Protein AF-A0A699L1Y2-F1 (afdb_monomer_lite)

Radius of gyration: 24.54 Å; chains: 1; bounding box: 76×55×54 Å

Organism: Tanacetum cinerariifolium (NCBI:txid118510)

Structure (mmCIF, N/CA/C/O backbone):
data_AF-A0A699L1Y2-F1
#
_entry.id   AF-A0A699L1Y2-F1
#
loop_
_atom_site.group_PDB
_atom_site.id
_atom_site.type_symbol
_atom_site.label_atom_id
_atom_site.label_alt_id
_atom_site.label_comp_id
_atom_site.label_asym_id
_atom_site.label_entity_id
_atom_site.label_seq_id
_atom_site.pdbx_PDB_ins_code
_atom_site.Cartn_x
_atom_site.Cartn_y
_atom_site.Cartn_z
_atom_site.occupancy
_atom_site.B_iso_or_equiv
_atom_site.auth_seq_id
_atom_site.auth_comp_id
_atom_site.auth_asym_id
_atom_site.auth_atom_id
_atom_site.pdbx_PDB_model_num
ATOM 1 N N . MET A 1 1 ? 1.358 -34.171 4.354 1.00 44.47 1 MET A N 1
ATOM 2 C CA . MET A 1 1 ? 2.183 -32.979 4.634 1.00 44.47 1 MET A CA 1
ATOM 3 C C . MET A 1 1 ? 1.236 -31.901 5.123 1.00 44.47 1 MET A C 1
ATOM 5 O O . MET A 1 1 ? 0.274 -31.622 4.420 1.00 44.47 1 MET A O 1
ATOM 9 N N . ALA A 1 2 ? 1.409 -31.406 6.348 1.00 48.75 2 ALA A N 1
ATOM 10 C CA . ALA A 1 2 ? 0.613 -30.284 6.832 1.00 48.75 2 ALA A CA 1
ATOM 11 C C . ALA A 1 2 ? 1.121 -29.037 6.105 1.00 48.75 2 ALA A C 1
ATOM 13 O O . ALA A 1 2 ? 2.249 -28.616 6.335 1.00 48.75 2 ALA A O 1
ATOM 14 N N . ILE A 1 3 ? 0.340 -28.532 5.151 1.00 55.59 3 ILE A N 1
ATOM 15 C CA . ILE A 1 3 ? 0.651 -27.264 4.497 1.00 55.59 3 ILE A CA 1
ATOM 16 C C . ILE A 1 3 ? 0.339 -26.186 5.532 1.00 55.59 3 ILE A C 1
ATOM 18 O O . ILE A 1 3 ? -0.775 -26.148 6.064 1.00 55.59 3 ILE A O 1
ATOM 22 N N . ASP A 1 4 ? 1.348 -25.395 5.885 1.00 61.62 4 ASP A N 1
ATOM 23 C CA . ASP A 1 4 ? 1.225 -24.353 6.895 1.00 61.62 4 ASP A CA 1
ATOM 24 C C . ASP A 1 4 ? 0.208 -23.320 6.402 1.00 61.62 4 ASP A C 1
ATOM 26 O O . ASP A 1 4 ? 0.407 -22.665 5.377 1.00 61.62 4 ASP A O 1
ATOM 30 N N . ARG A 1 5 ? -0.940 -23.242 7.082 1.00 62.53 5 ARG A N 1
ATOM 31 C CA . ARG A 1 5 ? -2.071 -22.413 6.643 1.00 62.53 5 ARG A CA 1
ATOM 32 C C . ARG A 1 5 ? -1.694 -20.933 6.568 1.00 62.53 5 ARG A C 1
ATOM 34 O O . ARG A 1 5 ? -2.214 -20.247 5.699 1.00 62.53 5 ARG A O 1
ATOM 41 N N . ASN A 1 6 ? -0.746 -20.492 7.396 1.00 62.34 6 ASN A N 1
ATOM 42 C CA . ASN A 1 6 ? -0.230 -19.123 7.387 1.00 62.34 6 ASN A CA 1
ATOM 43 C C . ASN A 1 6 ? 0.578 -18.814 6.119 1.00 62.34 6 ASN A C 1
ATOM 45 O O . ASN A 1 6 ? 0.417 -17.747 5.541 1.00 62.34 6 ASN A O 1
ATOM 49 N N . LEU A 1 7 ? 1.385 -19.767 5.636 1.00 65.62 7 LEU A N 1
ATOM 50 C CA . LEU A 1 7 ? 2.205 -19.583 4.434 1.00 65.62 7 LEU A CA 1
ATOM 51 C C . LEU A 1 7 ? 1.329 -19.425 3.179 1.00 65.62 7 LEU A C 1
ATOM 53 O O . LEU A 1 7 ? 1.596 -18.582 2.329 1.00 65.62 7 LEU A O 1
ATOM 57 N N . ILE A 1 8 ? 0.240 -20.197 3.094 1.00 64.00 8 ILE A N 1
ATOM 58 C CA . ILE A 1 8 ? -0.741 -20.085 2.002 1.00 64.00 8 ILE A CA 1
ATOM 59 C C . ILE A 1 8 ? -1.442 -18.718 2.034 1.00 64.00 8 ILE A C 1
ATOM 61 O O . ILE A 1 8 ? -1.714 -18.124 0.988 1.00 64.00 8 ILE A O 1
ATOM 65 N N . GLU A 1 9 ? -1.756 -18.220 3.230 1.00 65.81 9 GLU A N 1
ATOM 66 C CA . GLU A 1 9 ? -2.423 -16.931 3.407 1.00 65.81 9 GLU A CA 1
ATOM 67 C C . GLU A 1 9 ? -1.488 -15.776 3.021 1.00 65.81 9 GLU A C 1
ATOM 69 O O . GLU A 1 9 ? -1.873 -14.919 2.224 1.00 65.81 9 GLU A O 1
ATOM 74 N N . GLU A 1 10 ? -0.230 -15.809 3.463 1.00 69.50 10 GLU A N 1
ATOM 75 C CA . GLU A 1 10 ? 0.814 -14.857 3.064 1.00 69.50 10 GLU A CA 1
ATOM 76 C C . GLU A 1 10 ? 1.042 -14.839 1.545 1.00 69.50 10 GLU A C 1
ATOM 78 O O . GLU A 1 10 ? 1.057 -13.767 0.930 1.00 69.50 10 GLU A O 1
ATOM 83 N N . GLU A 1 11 ? 1.129 -16.009 0.904 1.00 75.38 11 GLU A N 1
ATOM 84 C CA . GLU A 1 11 ? 1.239 -16.114 -0.556 1.00 75.38 11 GLU A CA 1
ATOM 85 C C . GLU A 1 11 ? 0.034 -15.492 -1.280 1.00 75.38 11 GLU A C 1
ATOM 87 O O . GLU A 1 11 ? 0.183 -14.914 -2.362 1.00 75.38 11 GLU A O 1
ATOM 92 N N . SER A 1 12 ? -1.161 -15.562 -0.686 1.00 76.88 12 SER A N 1
ATOM 93 C CA . SER A 1 12 ? -2.374 -14.980 -1.265 1.00 76.88 12 SER A CA 1
ATOM 94 C C . SER A 1 12 ? -2.366 -13.445 -1.227 1.00 76.88 12 SER A C 1
ATOM 96 O O . SER A 1 12 ? -2.693 -12.800 -2.232 1.00 76.88 12 SER A O 1
ATOM 98 N N . PHE A 1 13 ? -1.910 -12.848 -0.120 1.00 80.19 13 PHE A N 1
ATOM 99 C CA . PHE A 1 13 ? -1.769 -11.396 0.009 1.00 80.19 13 PHE A CA 1
ATOM 100 C C . PHE A 1 13 ? -0.674 -10.859 -0.911 1.00 80.19 13 PHE A C 1
ATOM 102 O O . PHE A 1 13 ? -0.891 -9.871 -1.616 1.00 80.19 13 PHE A O 1
ATOM 109 N N . LEU A 1 14 ? 0.470 -11.547 -0.977 1.00 84.88 14 LEU A N 1
ATOM 110 C CA . LEU A 1 14 ? 1.567 -11.186 -1.873 1.00 84.88 14 LEU A CA 1
ATOM 111 C C . LEU A 1 14 ? 1.158 -11.289 -3.339 1.00 84.88 14 LEU A C 1
ATOM 113 O O . LEU A 1 14 ? 1.442 -10.390 -4.127 1.00 84.88 14 LEU A O 1
ATOM 117 N N . ARG A 1 15 ? 0.424 -12.340 -3.718 1.00 88.25 15 ARG A N 1
ATOM 118 C CA . ARG A 1 15 ? -0.112 -12.474 -5.075 1.00 88.25 15 ARG A CA 1
ATOM 119 C C . ARG A 1 15 ? -1.010 -11.295 -5.442 1.00 88.25 15 ARG A C 1
ATOM 121 O O . ARG A 1 15 ? -0.846 -10.743 -6.530 1.00 88.25 15 ARG A O 1
ATOM 128 N N . ARG A 1 16 ? -1.931 -10.891 -4.556 1.00 87.94 16 ARG A N 1
ATOM 129 C CA . ARG A 1 16 ? -2.793 -9.716 -4.778 1.00 87.94 16 ARG A CA 1
ATOM 130 C C . ARG A 1 16 ? -1.960 -8.442 -4.904 1.00 87.94 16 ARG A C 1
ATOM 132 O O . ARG A 1 16 ? -2.190 -7.658 -5.821 1.00 87.94 16 ARG A O 1
ATOM 139 N N . PHE A 1 17 ? -0.983 -8.260 -4.021 1.00 87.44 17 PHE A N 1
ATOM 140 C CA . PHE A 1 17 ? -0.080 -7.116 -4.046 1.00 87.44 17 PHE A CA 1
ATOM 141 C C . PHE A 1 17 ? 0.684 -7.027 -5.375 1.00 87.44 17 PHE A C 1
ATOM 143 O O . PHE A 1 17 ? 0.608 -6.007 -6.059 1.00 87.44 17 PHE A O 1
ATOM 150 N N . TYR A 1 18 ? 1.341 -8.108 -5.801 1.00 87.25 18 TYR A N 1
ATOM 151 C CA . TYR A 1 18 ? 2.080 -8.136 -7.063 1.00 87.25 18 TYR A CA 1
ATOM 152 C C . TYR A 1 18 ? 1.179 -7.942 -8.273 1.00 87.25 18 TYR A C 1
ATOM 154 O O . TYR A 1 18 ? 1.553 -7.222 -9.192 1.00 87.25 18 TYR A O 1
ATOM 162 N N . GLN A 1 19 ? -0.015 -8.534 -8.277 1.00 89.94 19 GLN A N 1
ATOM 163 C CA . GLN A 1 19 ? -0.967 -8.345 -9.366 1.00 89.94 19 GLN A CA 1
ATOM 164 C C . GLN A 1 19 ? -1.355 -6.870 -9.541 1.00 89.94 19 GLN A C 1
ATOM 166 O O . GLN A 1 19 ? -1.509 -6.411 -10.671 1.00 89.94 19 GLN A O 1
ATOM 171 N N . ILE A 1 20 ? -1.486 -6.127 -8.440 1.00 88.94 20 ILE A N 1
ATOM 172 C CA . ILE A 1 20 ? -1.776 -4.691 -8.470 1.00 88.94 20 ILE A CA 1
ATOM 173 C C . ILE A 1 20 ? -0.549 -3.909 -8.953 1.00 88.94 20 ILE A C 1
ATOM 175 O O . ILE A 1 20 ? -0.661 -3.150 -9.911 1.00 88.94 20 ILE A O 1
ATOM 179 N N . VAL A 1 21 ? 0.616 -4.118 -8.330 1.00 88.81 21 VAL A N 1
ATOM 180 C CA . VAL A 1 21 ? 1.840 -3.348 -8.620 1.00 88.81 21 VAL A CA 1
ATOM 181 C C . VAL A 1 21 ? 2.334 -3.579 -10.049 1.00 88.81 21 VAL A C 1
ATOM 183 O O . VAL A 1 21 ? 2.674 -2.625 -10.743 1.00 88.81 21 VAL A O 1
ATOM 186 N N . LEU A 1 22 ? 2.336 -4.827 -10.525 1.00 87.81 22 LEU A N 1
ATOM 187 C CA . LEU A 1 22 ? 2.752 -5.163 -11.893 1.00 87.81 22 LEU A CA 1
ATOM 188 C C . LEU A 1 22 ? 1.755 -4.678 -12.955 1.00 87.81 22 LEU A C 1
ATOM 190 O O . LEU A 1 22 ? 2.113 -4.585 -14.125 1.00 87.81 22 LEU A O 1
ATOM 194 N N . GLY A 1 23 ? 0.515 -4.375 -12.564 1.00 88.00 23 GLY A N 1
ATOM 195 C CA . GLY A 1 23 ? -0.495 -3.794 -13.445 1.00 88.00 2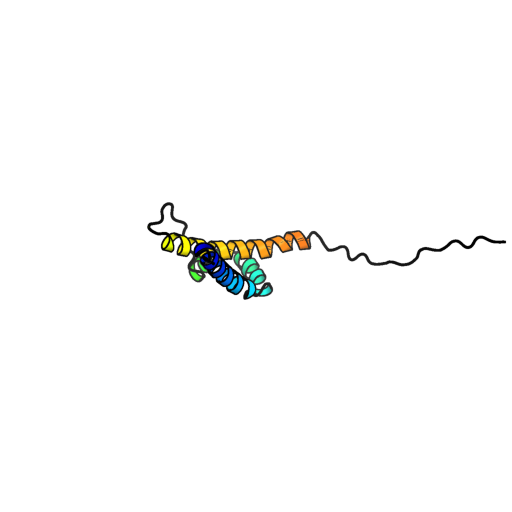3 GLY A CA 1
ATOM 196 C C . GLY A 1 23 ? -0.366 -2.280 -13.631 1.00 88.00 23 GLY A C 1
ATOM 197 O O . GLY A 1 23 ? -1.130 -1.702 -14.403 1.00 88.00 23 GLY A O 1
ATOM 198 N N . TRP A 1 24 ? 0.550 -1.615 -12.923 1.00 90.06 24 TRP A N 1
ATOM 199 C CA . TRP A 1 24 ? 0.712 -0.168 -13.018 1.00 90.06 24 TRP A CA 1
ATOM 200 C C . TRP A 1 24 ? 1.536 0.260 -14.234 1.00 90.06 24 TRP A C 1
ATOM 202 O O . TRP A 1 24 ? 2.563 -0.332 -14.560 1.00 90.06 24 TRP A O 1
ATOM 212 N N . ASP A 1 25 ? 1.120 1.362 -14.862 1.00 87.94 25 ASP A N 1
ATOM 213 C CA . ASP A 1 25 ? 1.914 2.044 -15.882 1.00 87.94 25 ASP A CA 1
ATOM 214 C C . ASP A 1 25 ? 2.815 3.104 -15.231 1.00 87.94 25 ASP A C 1
ATOM 216 O O . ASP A 1 25 ? 2.359 4.129 -14.716 1.00 87.94 25 ASP A O 1
ATOM 220 N N . TYR A 1 26 ? 4.121 2.858 -15.300 1.00 83.31 26 TYR A N 1
ATOM 221 C CA . TYR A 1 26 ? 5.164 3.741 -14.786 1.00 83.31 26 TYR A CA 1
ATOM 222 C C . TYR A 1 26 ? 5.107 5.171 -15.354 1.00 83.31 26 TYR A C 1
ATOM 224 O O . TYR A 1 26 ? 5.288 6.140 -14.612 1.00 83.31 26 TYR A O 1
ATOM 232 N N . TYR A 1 27 ? 4.855 5.341 -16.656 1.00 82.31 27 TYR A N 1
ATOM 233 C CA . TYR A 1 27 ? 4.835 6.674 -17.270 1.00 82.31 27 TYR A CA 1
ATOM 234 C C . TYR A 1 27 ? 3.643 7.495 -16.779 1.00 82.31 27 TYR A C 1
ATOM 236 O O . TYR A 1 27 ? 3.756 8.709 -16.583 1.00 82.31 27 TYR A O 1
ATOM 244 N N . HIS A 1 28 ? 2.514 6.824 -16.549 1.00 81.94 28 HIS A N 1
ATOM 245 C CA . HIS A 1 28 ? 1.335 7.445 -15.960 1.00 81.94 28 HIS A CA 1
ATOM 246 C C . HIS A 1 28 ? 1.581 7.836 -14.501 1.00 81.94 28 HIS A C 1
ATOM 248 O O . HIS A 1 28 ? 1.287 8.974 -14.142 1.00 81.94 28 HIS A O 1
ATOM 254 N N . LEU A 1 29 ? 2.202 6.960 -13.702 1.00 80.88 29 LEU A N 1
ATOM 255 C CA . LEU A 1 29 ? 2.568 7.245 -12.309 1.00 80.88 29 LEU A CA 1
ATOM 256 C C . LEU A 1 29 ? 3.442 8.498 -12.174 1.00 80.88 29 LEU A C 1
ATOM 258 O O . LEU A 1 29 ? 3.146 9.382 -11.372 1.00 80.88 29 LEU A O 1
ATOM 262 N N . ARG A 1 30 ? 4.484 8.617 -13.003 1.00 78.00 30 ARG A N 1
ATOM 263 C CA . ARG A 1 30 ? 5.380 9.783 -12.991 1.00 78.00 30 ARG A CA 1
ATOM 264 C C . ARG A 1 30 ? 4.639 11.079 -13.328 1.00 78.00 30 ARG A C 1
ATOM 266 O O . ARG A 1 30 ? 4.778 12.082 -12.637 1.00 78.00 30 ARG A O 1
ATOM 273 N N . LYS A 1 31 ? 3.791 11.035 -14.359 1.00 79.88 31 LYS A N 1
ATOM 274 C CA . LYS A 1 31 ? 2.984 12.182 -14.797 1.00 79.88 31 LYS A CA 1
ATOM 275 C C . LYS A 1 31 ? 1.950 12.610 -13.754 1.00 79.88 31 LYS A C 1
ATOM 277 O O . LYS A 1 31 ? 1.603 13.788 -13.701 1.00 79.88 31 LYS A O 1
ATOM 282 N N . GLU A 1 32 ? 1.396 11.671 -12.991 1.00 73.88 32 GLU A N 1
ATOM 283 C CA . GLU A 1 32 ? 0.483 11.986 -11.890 1.00 73.88 32 GLU A CA 1
ATOM 284 C C . GLU A 1 32 ? 1.214 12.674 -10.737 1.00 73.88 32 GLU A C 1
ATOM 286 O O . GLU A 1 32 ? 0.695 13.667 -10.232 1.00 73.88 32 GLU A O 1
ATOM 291 N N . LEU A 1 33 ? 2.426 12.231 -10.388 1.00 69.94 33 LEU A N 1
ATOM 292 C CA . LEU A 1 33 ? 3.226 12.847 -9.327 1.00 69.94 33 LEU A CA 1
ATOM 293 C C . LEU A 1 33 ? 3.646 14.284 -9.669 1.00 69.94 33 LEU A C 1
ATOM 295 O O . LEU A 1 33 ? 3.458 15.179 -8.846 1.00 69.94 33 LEU A O 1
ATOM 299 N N . ASP A 1 34 ? 4.121 14.525 -10.896 1.00 68.31 34 ASP A N 1
ATOM 300 C CA . ASP A 1 34 ? 4.523 15.865 -11.355 1.00 68.31 34 ASP A CA 1
ATOM 301 C C . ASP A 1 34 ? 3.381 16.883 -11.199 1.00 68.31 34 ASP A C 1
ATOM 303 O O . ASP A 1 34 ? 3.587 18.020 -10.770 1.00 68.31 34 ASP A O 1
ATOM 307 N N . LYS A 1 35 ? 2.148 16.453 -11.492 1.00 68.19 35 LYS A N 1
ATOM 308 C CA . LYS A 1 35 ? 0.933 17.273 -11.369 1.00 68.19 35 LYS A CA 1
ATOM 309 C C . LYS A 1 35 ? 0.459 17.460 -9.929 1.00 68.19 35 LYS A C 1
ATOM 311 O O . LYS A 1 35 ? -0.318 18.371 -9.674 1.00 68.19 35 LYS A O 1
ATOM 316 N N . ASN A 1 36 ? 0.861 16.588 -9.009 1.00 61.84 36 ASN A N 1
ATOM 317 C CA . ASN A 1 36 ? 0.388 16.593 -7.624 1.00 61.84 36 ASN A CA 1
ATOM 318 C C . ASN A 1 36 ? 1.251 17.466 -6.695 1.00 61.84 36 ASN A C 1
ATOM 320 O O . ASN A 1 36 ? 0.910 17.632 -5.528 1.00 61.84 36 ASN A O 1
ATOM 324 N N . SER A 1 37 ? 2.348 18.034 -7.211 1.00 59.84 37 SER A N 1
ATOM 325 C CA . SER A 1 37 ? 3.203 19.000 -6.503 1.00 59.84 37 SER A CA 1
ATOM 326 C C . SER A 1 37 ? 2.484 20.322 -6.180 1.00 59.84 37 SER A C 1
ATOM 328 O O . SER A 1 37 ? 2.865 21.032 -5.247 1.00 59.84 37 SER A O 1
ATOM 330 N N . ASP A 1 38 ? 1.394 20.624 -6.890 1.00 62.62 38 ASP A N 1
ATOM 331 C CA . ASP A 1 38 ? 0.505 21.735 -6.576 1.00 62.62 38 ASP A CA 1
ATOM 332 C C . ASP A 1 38 ? -0.430 21.366 -5.411 1.00 62.62 38 ASP A C 1
ATOM 334 O O . ASP A 1 38 ? -1.355 20.562 -5.542 1.00 62.62 38 ASP A O 1
ATOM 338 N N . SER A 1 39 ? -0.245 22.026 -4.265 1.00 58.19 39 SER A N 1
ATOM 339 C CA . SER A 1 39 ? -0.949 21.773 -2.991 1.00 58.19 39 SER A CA 1
ATOM 340 C C . SER A 1 39 ? -2.488 21.778 -3.056 1.00 58.19 39 SER A C 1
ATOM 342 O O . SER A 1 39 ? -3.154 21.222 -2.182 1.00 58.19 39 SER A O 1
ATOM 344 N N . LYS A 1 40 ? -3.089 22.371 -4.098 1.00 58.22 40 LYS A N 1
ATOM 345 C CA . LYS A 1 40 ? -4.546 22.342 -4.335 1.00 58.22 40 LYS A CA 1
ATOM 346 C C . LYS A 1 40 ? -5.047 21.010 -4.906 1.00 58.22 40 LYS A C 1
ATOM 348 O O . LYS A 1 40 ? -6.228 20.699 -4.749 1.00 58.22 40 LYS A O 1
ATOM 353 N N . ILE A 1 41 ? -4.180 20.242 -5.566 1.00 60.47 41 ILE A N 1
ATOM 354 C CA . ILE A 1 41 ? -4.515 18.971 -6.221 1.00 60.47 41 ILE A CA 1
ATOM 355 C C . ILE A 1 41 ? -4.370 17.810 -5.230 1.00 60.47 41 ILE A C 1
ATOM 357 O O . ILE A 1 41 ? -5.210 16.911 -5.231 1.00 60.47 41 ILE A O 1
ATOM 361 N N . GLN A 1 42 ? -3.429 17.905 -4.288 1.00 59.50 42 GLN A N 1
ATOM 362 C CA . GLN A 1 42 ? -3.171 16.885 -3.267 1.00 59.50 42 GLN A CA 1
ATOM 363 C C . GLN A 1 42 ? -4.422 16.525 -2.441 1.00 59.50 42 GLN A C 1
ATOM 365 O O . GLN A 1 42 ? -4.789 15.356 -2.340 1.00 59.50 42 GLN A O 1
ATOM 370 N N . GLY A 1 43 ? -5.171 17.522 -1.954 1.00 58.91 43 GLY A N 1
ATOM 371 C CA . GLY A 1 43 ? -6.411 17.280 -1.199 1.00 58.91 43 GLY A CA 1
ATOM 372 C C . GLY A 1 43 ? -7.576 16.720 -2.036 1.00 58.91 43 GLY A C 1
ATOM 373 O O . GLY A 1 43 ? -8.512 16.135 -1.486 1.00 58.91 43 GLY A O 1
ATOM 374 N N . GLN A 1 44 ? -7.550 16.881 -3.364 1.00 61.34 44 GLN A N 1
ATOM 375 C CA . GLN A 1 44 ? -8.502 16.221 -4.269 1.00 61.34 44 GLN A CA 1
ATOM 376 C C . GLN A 1 44 ? -8.053 14.799 -4.613 1.00 61.34 44 GLN A C 1
ATOM 378 O O . GLN A 1 44 ? -8.892 13.908 -4.734 1.00 61.34 44 GLN A O 1
ATOM 383 N N . TYR A 1 45 ? -6.745 14.580 -4.726 1.00 64.62 45 TYR A N 1
ATOM 384 C CA . TYR A 1 45 ? -6.131 13.283 -4.976 1.00 64.62 45 TYR A CA 1
ATOM 385 C C . TYR A 1 45 ? -6.368 12.316 -3.805 1.00 64.62 45 TYR A C 1
ATOM 387 O O . TYR A 1 45 ? -6.856 11.210 -4.024 1.00 64.62 45 TYR A O 1
ATOM 395 N N . GLU A 1 46 ? -6.185 12.769 -2.559 1.00 63.44 46 GLU A N 1
ATOM 396 C CA . GLU A 1 46 ? -6.497 11.988 -1.349 1.00 63.44 46 GLU A CA 1
ATOM 397 C C . GLU A 1 46 ? -7.966 11.541 -1.302 1.00 63.44 46 GLU A C 1
ATOM 399 O O . GLU A 1 46 ? -8.269 10.383 -1.005 1.00 63.44 46 GLU A O 1
ATOM 404 N N . LYS A 1 47 ? -8.892 12.439 -1.663 1.00 64.38 47 LYS A N 1
ATOM 405 C CA . LYS A 1 47 ? -10.328 12.128 -1.734 1.00 64.38 47 LYS A CA 1
ATOM 406 C C . LYS A 1 47 ? -10.670 11.183 -2.883 1.00 64.38 47 LYS A C 1
ATOM 408 O O . LYS A 1 47 ? -11.524 10.319 -2.711 1.00 64.38 47 LYS A O 1
ATOM 413 N N . LYS A 1 48 ? -10.015 11.331 -4.039 1.00 67.12 48 LYS A N 1
ATOM 414 C CA . LYS A 1 48 ? -10.219 10.476 -5.218 1.00 67.12 48 LYS A CA 1
ATOM 415 C C . LYS A 1 48 ? -9.721 9.048 -4.981 1.00 67.12 48 LYS A C 1
ATOM 417 O O . LYS A 1 48 ? -10.331 8.108 -5.477 1.00 67.12 48 LYS A O 1
ATOM 422 N N . LEU A 1 49 ? -8.649 8.897 -4.206 1.00 68.56 49 LEU A N 1
ATOM 423 C CA . LEU A 1 49 ? -8.088 7.604 -3.814 1.00 68.56 49 LEU A CA 1
ATOM 424 C C . LEU A 1 49 ? -8.766 6.981 -2.586 1.00 68.56 49 LEU A C 1
ATOM 426 O O . LEU A 1 49 ? -8.458 5.847 -2.229 1.00 68.56 49 LEU A O 1
ATOM 430 N N . GLY A 1 50 ? -9.680 7.703 -1.932 1.00 71.75 50 GLY A N 1
ATOM 431 C CA . GLY A 1 50 ? -10.337 7.226 -0.718 1.00 71.75 50 GLY A CA 1
ATOM 432 C C . GLY A 1 50 ? -9.369 7.027 0.451 1.00 71.75 50 GLY A C 1
ATOM 433 O O . GLY A 1 50 ? -9.639 6.198 1.322 1.00 71.75 50 GLY A O 1
ATOM 434 N N . LEU A 1 51 ? -8.250 7.766 0.473 1.00 79.38 51 LEU A N 1
ATOM 435 C CA . LEU A 1 51 ? -7.258 7.671 1.538 1.00 79.38 51 LEU A CA 1
ATOM 436 C C . LEU A 1 51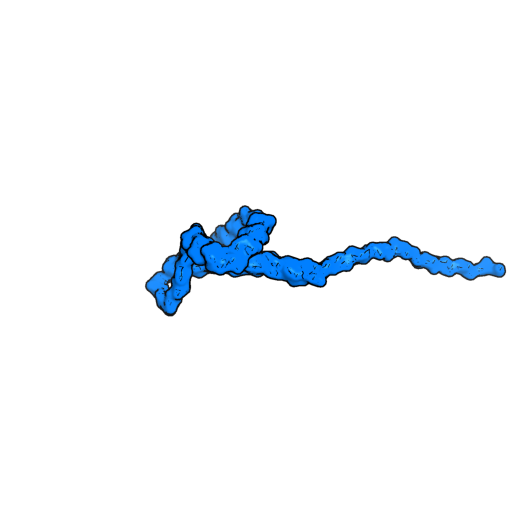 ? -7.893 8.101 2.859 1.00 79.38 51 LEU A C 1
ATOM 438 O O . LEU A 1 51 ? -8.374 9.225 3.025 1.00 79.38 51 LEU A O 1
ATOM 442 N N . LYS A 1 52 ? -7.921 7.168 3.808 1.00 81.56 52 LYS A N 1
ATOM 443 C CA . LYS A 1 52 ? -8.420 7.421 5.155 1.00 81.56 52 LYS A CA 1
ATOM 444 C C . LYS A 1 52 ? -7.299 8.015 5.991 1.00 81.56 52 LYS A C 1
ATOM 446 O O . LYS A 1 52 ? -6.153 7.580 5.915 1.00 81.56 52 LYS A O 1
ATOM 451 N N . LYS A 1 53 ? -7.649 8.978 6.843 1.00 82.88 53 LYS A N 1
ATOM 452 C CA . LYS A 1 53 ? -6.722 9.486 7.851 1.00 82.88 53 LYS A CA 1
ATOM 453 C C . LYS A 1 53 ? -6.350 8.351 8.808 1.00 82.88 53 LYS A C 1
ATOM 455 O O . LYS A 1 53 ? -7.240 7.654 9.303 1.00 82.88 53 LYS A O 1
ATOM 460 N N . VAL A 1 54 ? -5.053 8.204 9.067 1.00 88.00 54 VAL A N 1
ATOM 461 C CA . VAL A 1 54 ? -4.529 7.249 10.049 1.00 88.00 54 VAL A CA 1
ATOM 462 C C . VAL A 1 54 ? -5.137 7.572 11.412 1.00 88.00 54 VAL A C 1
ATOM 464 O O . VAL A 1 54 ? -5.135 8.725 11.848 1.00 88.00 54 VAL A O 1
ATOM 467 N N . LYS A 1 55 ? -5.714 6.554 12.048 1.00 89.19 55 LYS A N 1
ATOM 468 C CA . LYS A 1 55 ? -6.294 6.640 13.389 1.00 89.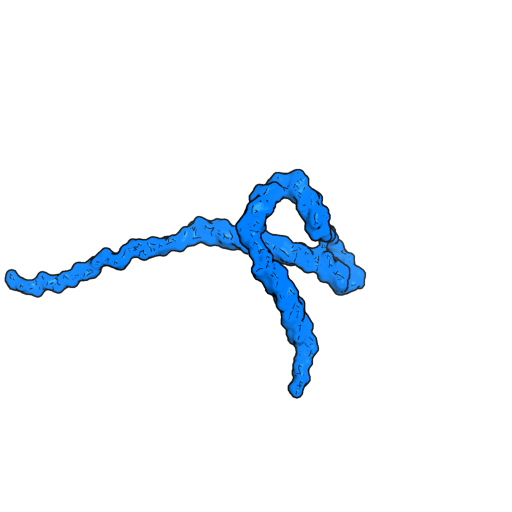19 55 LYS A CA 1
ATOM 469 C C . LYS A 1 55 ? -5.270 6.202 14.429 1.00 89.19 55 LYS A C 1
ATOM 471 O O . LYS A 1 55 ? -4.455 5.325 14.155 1.00 89.19 55 LYS A O 1
ATOM 476 N N . ASP A 1 56 ? -5.394 6.748 15.635 1.00 89.31 56 ASP A N 1
ATOM 477 C CA . ASP A 1 56 ? -4.561 6.357 16.780 1.00 89.31 56 ASP A CA 1
ATOM 478 C C . ASP A 1 56 ? -4.955 4.981 17.337 1.00 89.31 56 ASP A C 1
ATOM 480 O O . ASP A 1 56 ? -4.157 4.291 17.966 1.00 89.31 56 ASP A O 1
ATOM 484 N N . THR A 1 57 ? -6.202 4.555 17.120 1.00 91.94 57 THR A N 1
ATOM 485 C CA . THR A 1 57 ? -6.695 3.234 17.525 1.00 91.94 57 THR A CA 1
ATOM 486 C C . THR A 1 57 ? -7.644 2.678 16.471 1.00 91.94 57 THR A C 1
ATOM 488 O O . THR A 1 57 ? -8.487 3.400 15.931 1.00 91.94 57 THR A O 1
ATOM 491 N N . TYR A 1 58 ? -7.519 1.380 16.205 1.00 92.31 58 TYR A N 1
ATOM 492 C CA . TYR A 1 58 ? -8.368 0.628 15.285 1.00 92.31 58 TYR A CA 1
ATOM 493 C C . TYR A 1 58 ? -9.202 -0.367 16.076 1.00 92.31 58 TYR A C 1
ATOM 495 O O . TYR A 1 58 ? -8.721 -0.943 17.049 1.00 92.31 58 TYR A O 1
ATOM 503 N N . LYS A 1 59 ? -10.458 -0.560 15.672 1.00 91.06 59 LYS A N 1
ATOM 504 C CA . LYS A 1 59 ? -11.353 -1.497 16.354 1.00 91.06 59 LYS A CA 1
ATOM 505 C C . LYS A 1 59 ? -10.995 -2.937 16.004 1.00 91.06 59 LYS A C 1
ATOM 507 O O . LYS A 1 59 ? -10.919 -3.773 16.895 1.00 91.06 59 LYS A O 1
ATOM 512 N N . ASN A 1 60 ? -10.741 -3.195 14.719 1.00 93.44 60 ASN A N 1
ATOM 513 C CA . ASN A 1 60 ? -10.500 -4.528 14.170 1.00 93.44 60 ASN A CA 1
ATOM 514 C C . ASN A 1 60 ? -9.326 -4.517 13.176 1.00 93.44 60 ASN A C 1
ATOM 516 O O . ASN A 1 60 ? -8.984 -3.472 12.616 1.00 93.44 60 ASN A O 1
ATOM 520 N N . VAL A 1 61 ? -8.778 -5.703 12.887 1.00 89.56 61 VAL A N 1
ATOM 521 C CA . VAL A 1 61 ? -7.720 -5.901 11.877 1.00 89.56 61 VAL A CA 1
ATOM 522 C C . VAL A 1 61 ? -8.174 -5.437 10.490 1.00 89.56 61 VAL A C 1
ATOM 524 O O . VAL A 1 61 ? -7.429 -4.742 9.807 1.00 89.56 61 VAL A O 1
ATOM 527 N N . ASP A 1 62 ? -9.421 -5.709 10.105 1.00 88.81 62 ASP A N 1
ATOM 528 C CA . ASP A 1 62 ? -9.958 -5.275 8.807 1.00 88.81 62 ASP A CA 1
ATOM 529 C C . ASP A 1 62 ? -9.966 -3.747 8.654 1.00 88.81 62 ASP A C 1
ATOM 531 O O . ASP A 1 62 ? -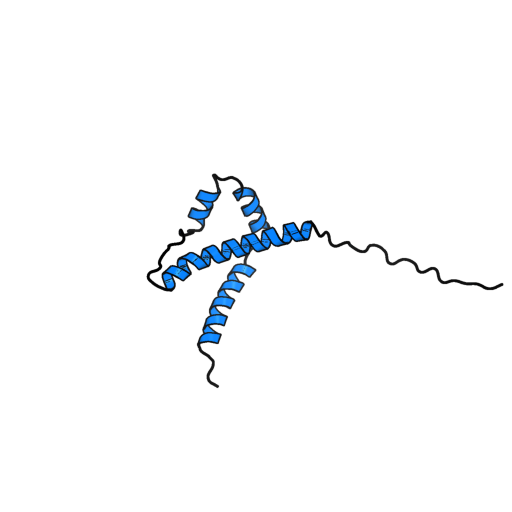9.734 -3.213 7.570 1.00 88.81 62 ASP A O 1
ATOM 535 N N . GLU A 1 63 ? -10.204 -3.016 9.748 1.00 89.50 63 GLU A N 1
ATOM 536 C CA . GLU A 1 63 ? -10.191 -1.551 9.746 1.00 89.50 63 GLU A CA 1
ATOM 537 C C . GLU A 1 63 ? -8.769 -1.002 9.575 1.00 89.50 63 GLU A C 1
ATOM 539 O O . GLU A 1 63 ? -8.567 -0.000 8.879 1.00 89.50 63 GLU A O 1
ATOM 544 N N . TYR A 1 64 ? -7.793 -1.677 10.187 1.00 91.12 64 TYR A N 1
ATOM 545 C CA . TYR A 1 64 ? -6.376 -1.390 10.010 1.00 91.12 64 TYR A CA 1
ATOM 546 C C . TYR A 1 64 ? -5.958 -1.634 8.554 1.00 91.12 64 TYR A C 1
ATOM 548 O O . TYR A 1 64 ? -5.467 -0.712 7.903 1.00 91.12 64 TYR A O 1
ATOM 556 N N . ILE A 1 65 ? -6.247 -2.820 8.002 1.00 88.88 65 ILE A N 1
ATOM 557 C CA . ILE A 1 65 ? -5.920 -3.171 6.610 1.00 88.88 65 ILE A CA 1
ATOM 558 C C . ILE A 1 65 ? -6.572 -2.180 5.642 1.00 88.88 65 ILE A C 1
ATOM 560 O O . ILE A 1 65 ? -5.891 -1.623 4.790 1.00 88.88 65 ILE A O 1
ATOM 564 N N . ALA A 1 66 ? -7.854 -1.852 5.822 1.00 87.88 66 ALA A N 1
ATOM 565 C CA . ALA A 1 66 ? -8.559 -0.906 4.956 1.00 87.88 66 ALA A CA 1
ATOM 566 C C . ALA A 1 66 ? -8.035 0.542 5.027 1.00 87.88 66 ALA A C 1
ATOM 568 O O . ALA A 1 66 ? -8.459 1.377 4.226 1.00 87.88 66 ALA A O 1
ATOM 569 N N . THR A 1 67 ? -7.189 0.870 6.007 1.00 89.62 67 THR A N 1
ATOM 570 C CA . THR A 1 67 ? -6.541 2.183 6.133 1.00 89.62 67 THR A CA 1
ATOM 571 C C . THR A 1 67 ? -5.117 2.136 5.588 1.00 89.62 67 THR A C 1
ATOM 573 O O . THR A 1 67 ? -4.734 3.015 4.822 1.00 89.62 67 THR A O 1
ATOM 576 N N . PHE A 1 68 ? -4.351 1.101 5.938 1.00 89.00 68 PHE A N 1
ATOM 577 C CA . PHE A 1 68 ? -2.936 0.995 5.589 1.00 89.00 68 PHE A CA 1
ATOM 578 C C . PHE A 1 68 ? -2.667 0.380 4.215 1.00 89.00 68 PHE A C 1
ATOM 580 O O . PHE A 1 68 ? -1.691 0.774 3.591 1.00 89.00 68 PHE A O 1
ATOM 587 N N . GLU A 1 69 ? -3.515 -0.519 3.706 1.00 88.75 69 GLU A N 1
ATOM 588 C CA . GLU A 1 69 ? -3.364 -1.093 2.358 1.00 88.75 69 GLU A CA 1
ATOM 589 C C . GLU A 1 69 ? -3.234 -0.004 1.273 1.00 88.75 69 GLU A C 1
ATOM 591 O O . GLU A 1 69 ? -2.241 -0.013 0.543 1.00 88.75 69 GLU A O 1
ATOM 596 N N . PRO A 1 70 ? -4.148 0.983 1.167 1.00 88.88 70 PRO A N 1
ATOM 59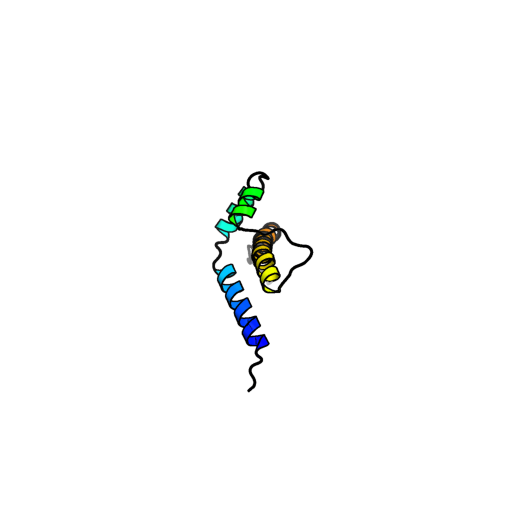7 C CA . PRO A 1 70 ? -4.012 2.022 0.150 1.00 88.88 70 PRO A CA 1
ATOM 598 C C . PRO A 1 70 ? -2.829 2.968 0.413 1.00 88.88 70 PRO A C 1
ATOM 600 O O . PRO A 1 70 ? -2.206 3.427 -0.540 1.00 88.88 70 PRO A O 1
ATOM 603 N N . LEU A 1 71 ? -2.474 3.225 1.679 1.00 89.31 71 LEU A N 1
ATOM 604 C CA . LEU A 1 71 ? -1.304 4.043 2.026 1.00 89.31 71 LEU A CA 1
ATOM 605 C C . LEU A 1 71 ? 0.008 3.364 1.618 1.00 89.31 71 LEU A C 1
ATOM 607 O O . LEU A 1 71 ? 0.901 4.023 1.092 1.00 89.31 71 LEU A O 1
ATOM 611 N N . LEU A 1 72 ? 0.108 2.046 1.807 1.00 90.38 72 LEU A N 1
ATOM 612 C CA . LEU A 1 72 ? 1.275 1.266 1.407 1.00 90.38 72 LEU A CA 1
ATOM 613 C C . LEU A 1 72 ? 1.488 1.332 -0.108 1.00 90.38 72 LEU A C 1
ATOM 615 O O . LEU A 1 72 ? 2.618 1.477 -0.565 1.00 90.38 72 LEU A O 1
ATOM 619 N N . PHE A 1 73 ? 0.413 1.274 -0.897 1.00 89.44 73 PHE A N 1
ATOM 620 C CA . PHE A 1 73 ? 0.521 1.414 -2.347 1.00 89.44 73 PHE A CA 1
ATOM 621 C C . PHE A 1 73 ? 1.018 2.799 -2.773 1.00 89.44 73 PHE A C 1
ATOM 623 O O . PHE A 1 73 ? 1.828 2.876 -3.693 1.00 89.44 73 PHE A O 1
ATOM 630 N N . GLU A 1 74 ? 0.591 3.879 -2.117 1.00 86.19 74 GLU A N 1
ATOM 631 C CA . GLU A 1 74 ? 1.110 5.218 -2.427 1.00 86.19 74 GLU A CA 1
ATOM 632 C C . GLU A 1 74 ? 2.598 5.360 -2.076 1.00 86.19 74 GLU A C 1
ATOM 634 O O . GLU A 1 74 ? 3.348 5.923 -2.872 1.00 86.19 74 GLU A O 1
ATOM 639 N N . GLU A 1 75 ? 3.056 4.782 -0.963 1.00 87.56 75 GLU A N 1
ATOM 640 C CA . GLU A 1 75 ? 4.485 4.760 -0.622 1.00 87.56 75 GLU A CA 1
ATOM 641 C C . GLU A 1 75 ? 5.300 3.985 -1.665 1.00 87.56 75 GLU A C 1
ATOM 643 O O . GLU A 1 75 ? 6.331 4.456 -2.137 1.00 87.56 75 GLU A O 1
ATOM 648 N N . VAL A 1 76 ? 4.805 2.826 -2.111 1.00 89.44 76 VAL A N 1
ATOM 649 C CA . VAL A 1 76 ? 5.463 2.040 -3.167 1.00 89.44 76 VAL A CA 1
ATOM 650 C C . VAL A 1 76 ? 5.548 2.841 -4.467 1.00 89.44 76 VAL A C 1
ATOM 652 O O . VAL A 1 76 ? 6.592 2.842 -5.120 1.00 89.44 76 VAL A O 1
ATOM 655 N N . LYS A 1 77 ? 4.488 3.568 -4.845 1.00 86.31 77 LYS A N 1
ATOM 656 C CA . LYS A 1 77 ? 4.529 4.476 -6.003 1.00 86.31 77 LYS A CA 1
ATOM 657 C C . LYS A 1 77 ? 5.580 5.567 -5.819 1.00 86.31 77 LYS A C 1
ATOM 659 O O . LYS A 1 77 ? 6.370 5.793 -6.735 1.00 86.31 77 LYS A O 1
ATOM 664 N N . ALA A 1 78 ? 5.610 6.215 -4.654 1.00 84.38 78 ALA A N 1
ATOM 665 C CA . ALA A 1 78 ? 6.583 7.257 -4.340 1.00 84.38 78 ALA A CA 1
ATOM 666 C C . ALA A 1 78 ? 8.018 6.719 -4.429 1.00 84.38 78 ALA A C 1
ATOM 668 O O . ALA A 1 78 ? 8.861 7.330 -5.084 1.00 84.38 78 ALA A O 1
ATOM 669 N N . GLN A 1 79 ? 8.275 5.531 -3.877 1.00 86.31 79 GLN A N 1
ATOM 670 C CA . GLN A 1 79 ? 9.580 4.882 -3.928 1.00 86.31 79 GLN A CA 1
ATOM 671 C C . GLN A 1 79 ? 9.991 4.508 -5.358 1.00 86.31 79 GLN A C 1
ATOM 673 O O . GLN A 1 79 ? 11.147 4.718 -5.727 1.00 86.31 79 GLN A O 1
ATOM 678 N N . ILE A 1 80 ? 9.076 3.990 -6.186 1.00 84.88 80 ILE A N 1
ATOM 679 C CA . ILE A 1 80 ? 9.352 3.671 -7.599 1.00 84.88 80 ILE A CA 1
ATOM 680 C C . ILE A 1 80 ? 9.776 4.928 -8.368 1.00 84.88 80 ILE A C 1
ATOM 682 O O . ILE A 1 80 ? 10.717 4.877 -9.163 1.00 84.88 80 ILE A O 1
ATOM 686 N N . VAL A 1 81 ? 9.101 6.056 -8.132 1.00 81.12 81 VAL A N 1
ATOM 687 C CA . VAL A 1 81 ? 9.416 7.318 -8.812 1.00 81.12 81 VAL A CA 1
ATOM 688 C C . VAL A 1 81 ? 10.723 7.918 -8.283 1.00 81.12 81 VAL A C 1
ATOM 690 O O . VAL A 1 81 ? 11.602 8.258 -9.074 1.00 81.12 81 VAL A O 1
ATOM 693 N N . GLN A 1 82 ? 10.907 7.966 -6.961 1.00 76.44 82 GLN A N 1
ATOM 694 C CA . GLN A 1 82 ? 12.102 8.527 -6.322 1.00 76.44 82 GLN A CA 1
ATOM 695 C C . GLN A 1 82 ? 13.375 7.722 -6.623 1.00 76.44 82 GLN A C 1
ATOM 697 O O . GLN A 1 82 ? 14.434 8.305 -6.867 1.00 76.44 82 GLN A O 1
ATOM 702 N N . SER A 1 83 ? 13.294 6.387 -6.643 1.00 65.75 83 SER A N 1
ATOM 703 C CA . SER A 1 83 ? 14.461 5.525 -6.896 1.00 65.75 83 SER A CA 1
ATOM 704 C C . SER A 1 83 ? 15.085 5.802 -8.263 1.00 65.75 83 SER A C 1
ATOM 706 O O . SER A 1 83 ? 16.304 5.752 -8.399 1.00 65.75 83 SER A O 1
ATOM 708 N N . LYS A 1 84 ? 14.278 6.174 -9.264 1.00 60.69 84 LYS A N 1
ATOM 709 C CA . LYS A 1 84 ? 14.792 6.561 -10.580 1.00 60.69 84 LYS A CA 1
ATOM 710 C C . LYS A 1 84 ? 15.307 7.990 -10.657 1.00 60.69 84 LYS A C 1
ATOM 712 O O . LYS A 1 84 ? 16.173 8.236 -11.476 1.00 60.69 84 LYS A O 1
ATOM 717 N N . GLU A 1 85 ? 14.868 8.920 -9.815 1.00 57.03 85 GLU A N 1
ATOM 718 C CA . GLU 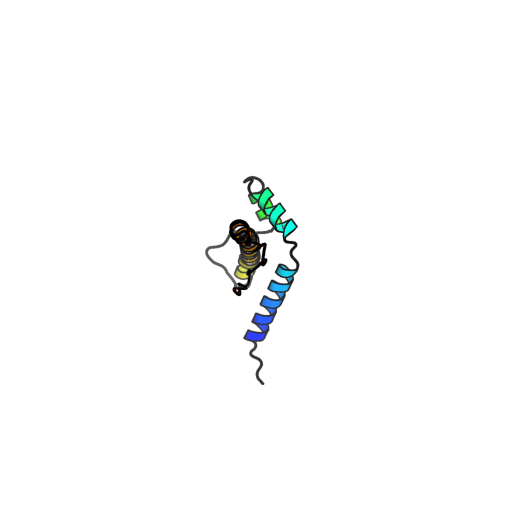A 1 85 ? 15.525 10.235 -9.738 1.00 57.03 85 GLU A CA 1
ATOM 719 C C . GLU A 1 85 ? 16.937 10.137 -9.144 1.00 57.03 85 GLU A C 1
ATOM 721 O O . GLU A 1 85 ? 17.828 10.908 -9.507 1.00 57.03 85 GLU A O 1
ATOM 726 N N . ALA A 1 86 ? 17.154 9.178 -8.239 1.00 54.56 86 ALA A N 1
ATOM 727 C CA . ALA A 1 86 ? 18.483 8.841 -7.742 1.00 54.56 86 ALA A CA 1
ATOM 728 C C . ALA A 1 86 ? 19.331 8.136 -8.817 1.00 54.56 86 ALA A C 1
ATOM 730 O O . ALA A 1 86 ? 20.509 8.457 -8.963 1.00 54.56 86 ALA A O 1
ATOM 731 N N . ASP A 1 87 ? 18.727 7.242 -9.605 1.00 52.47 87 ASP A N 1
ATOM 732 C CA . ASP A 1 87 ? 19.404 6.499 -10.678 1.00 52.47 87 ASP A CA 1
ATOM 733 C C . ASP A 1 87 ? 19.644 7.353 -11.944 1.00 52.47 87 ASP A C 1
ATOM 735 O O . ASP A 1 87 ? 20.685 7.247 -12.574 1.00 52.47 87 ASP A O 1
ATOM 739 N N . ASP A 1 88 ? 18.784 8.324 -12.270 1.00 50.25 88 ASP A N 1
ATOM 740 C CA . ASP A 1 88 ? 19.012 9.310 -13.346 1.00 50.25 88 ASP A CA 1
ATOM 741 C C . ASP A 1 88 ? 20.180 10.270 -13.010 1.00 50.25 88 ASP A C 1
ATOM 743 O O . ASP A 1 88 ? 20.761 10.896 -13.906 1.00 50.25 88 ASP A O 1
ATOM 747 N N . LYS A 1 89 ? 20.587 10.373 -11.731 1.00 45.59 89 LYS A N 1
ATOM 748 C CA . LYS A 1 89 ? 21.860 11.011 -11.329 1.00 45.59 89 LYS A CA 1
ATOM 749 C C . LYS A 1 89 ? 23.059 10.076 -11.482 1.00 45.59 89 LYS A C 1
ATOM 751 O O . LYS A 1 89 ? 24.186 10.553 -11.622 1.00 45.59 89 LYS A O 1
ATOM 756 N N . VAL A 1 90 ? 22.828 8.769 -11.515 1.00 47.91 90 VAL A N 1
ATOM 757 C CA . VAL A 1 90 ? 23.808 7.747 -11.873 1.00 47.91 90 VAL A CA 1
ATOM 758 C C . VAL A 1 90 ? 23.559 7.362 -13.325 1.00 47.91 90 VAL A C 1
ATOM 760 O O . VAL A 1 90 ? 23.159 6.248 -13.640 1.00 47.91 90 VAL A O 1
ATOM 763 N N . LYS A 1 91 ? 23.820 8.298 -14.250 1.00 40.34 91 LYS A N 1
ATOM 764 C CA . LYS A 1 91 ? 23.924 7.951 -15.673 1.00 40.34 91 LYS A CA 1
ATOM 765 C C . LYS A 1 91 ? 24.773 6.677 -15.770 1.00 40.34 91 LYS A C 1
ATOM 767 O O . LYS A 1 91 ? 25.941 6.744 -15.362 1.00 40.34 91 LYS A O 1
ATOM 772 N N . PRO A 1 92 ? 24.257 5.544 -16.283 1.00 42.66 92 PRO A N 1
ATOM 773 C CA . PRO A 1 92 ? 25.119 4.421 -16.580 1.00 42.66 92 PRO A CA 1
ATOM 774 C C . PRO A 1 92 ? 26.145 4.965 -17.564 1.00 42.66 92 PRO A C 1
ATOM 776 O O . PRO A 1 92 ? 25.797 5.422 -18.656 1.00 42.66 92 PRO A O 1
ATOM 779 N N . LYS A 1 93 ? 27.409 5.028 -17.135 1.00 41.75 93 LYS A N 1
ATOM 780 C CA . LYS A 1 93 ? 28.509 5.326 -18.042 1.00 41.75 93 LYS A CA 1
ATOM 781 C C . LYS A 1 93 ? 28.490 4.194 -19.052 1.00 41.75 93 LYS A C 1
ATOM 783 O O . LYS A 1 93 ? 28.973 3.102 -18.769 1.00 41.75 93 LYS A O 1
ATOM 788 N N . PHE A 1 94 ? 27.876 4.446 -20.201 1.00 38.88 94 PHE A N 1
ATOM 789 C CA . PHE A 1 94 ? 28.093 3.646 -21.384 1.00 38.88 94 PHE A CA 1
ATOM 790 C C . PHE A 1 94 ? 29.600 3.729 -21.622 1.00 38.88 94 PHE A C 1
ATOM 792 O O . PHE A 1 94 ? 30.120 4.784 -21.987 1.00 38.88 94 PHE A O 1
ATOM 799 N N . VAL A 1 95 ? 30.321 2.668 -21.263 1.00 43.69 95 VAL A N 1
ATOM 800 C CA . VAL A 1 95 ? 31.742 2.529 -21.571 1.00 43.69 95 VAL A CA 1
ATOM 801 C C . VAL A 1 95 ? 31.821 2.355 -23.078 1.00 43.69 95 VAL A C 1
ATOM 803 O O . VAL A 1 95 ? 31.660 1.268 -23.621 1.00 43.69 95 VAL A O 1
ATOM 806 N N . GLN A 1 96 ? 31.943 3.489 -23.755 1.00 38.97 96 GLN A N 1
ATOM 807 C CA . GLN A 1 96 ? 32.160 3.576 -25.181 1.00 38.97 96 GLN A CA 1
ATOM 808 C C . GLN A 1 96 ? 33.656 3.355 -25.419 1.00 38.97 96 GLN A C 1
ATOM 810 O O . GLN A 1 96 ? 34.476 4.126 -24.925 1.00 38.97 96 GLN A O 1
ATOM 815 N N . GLY A 1 97 ? 33.989 2.300 -26.163 1.00 39.12 97 GLY A N 1
ATOM 816 C CA . GLY A 1 97 ? 35.314 2.109 -26.751 1.00 39.12 97 GLY A CA 1
ATOM 817 C C . GLY A 1 97 ? 36.184 1.070 -26.050 1.00 39.12 97 GLY A C 1
ATOM 818 O O . GLY A 1 97 ? 37.017 1.403 -25.214 1.00 39.12 97 GLY A O 1
ATOM 819 N N . ILE A 1 98 ? 36.031 -0.189 -26.459 1.00 51.66 98 ILE A N 1
ATOM 820 C CA . ILE A 1 98 ? 37.163 -1.113 -26.546 1.00 51.66 98 ILE A CA 1
ATOM 821 C C . ILE A 1 98 ? 37.706 -0.930 -27.966 1.00 51.66 98 ILE A C 1
ATOM 823 O O . ILE A 1 98 ? 37.028 -1.336 -28.898 1.00 51.66 98 ILE A O 1
ATOM 827 N N . GLU A 1 99 ? 38.857 -0.276 -28.116 1.00 41.28 99 GLU A N 1
ATOM 828 C CA . GLU A 1 99 ? 39.706 -0.181 -29.324 1.00 41.28 99 GLU A CA 1
ATOM 829 C C . GLU A 1 99 ? 40.919 0.675 -28.892 1.00 41.28 99 GLU A C 1
ATOM 831 O O . GLU A 1 99 ? 40.729 1.769 -28.373 1.00 41.28 99 GLU A O 1
ATOM 836 N N . GLU A 1 100 ? 42.193 0.294 -28.939 1.00 37.41 100 GLU A N 1
ATOM 837 C CA . GLU A 1 100 ? 42.919 -0.876 -29.422 1.00 37.41 100 GLU A CA 1
ATOM 838 C C . GLU A 1 100 ? 44.137 -1.053 -28.491 1.00 37.41 100 GLU A C 1
ATOM 840 O O . GLU A 1 100 ? 44.798 -0.076 -28.126 1.00 37.41 100 GLU A O 1
ATOM 845 N N . ILE A 1 101 ? 44.480 -2.289 -28.122 1.00 43.03 101 ILE A N 1
ATOM 846 C CA . ILE A 1 101 ? 45.819 -2.584 -27.599 1.00 43.03 101 ILE A CA 1
ATOM 847 C C . ILE A 1 101 ? 46.733 -2.655 -28.823 1.00 43.03 101 ILE A C 1
ATOM 849 O O . ILE A 1 101 ? 46.678 -3.624 -29.578 1.00 43.03 101 ILE A O 1
ATOM 853 N N . LYS A 1 102 ? 47.560 -1.626 -29.034 1.00 41.91 102 LYS A N 1
ATOM 854 C CA . LYS A 1 102 ? 48.697 -1.718 -29.956 1.00 41.91 102 LYS A CA 1
ATOM 855 C C . LYS A 1 102 ? 49.677 -2.741 -29.390 1.00 41.91 102 LYS A C 1
ATOM 857 O O . LYS A 1 102 ? 50.344 -2.474 -28.394 1.00 41.91 102 LYS A O 1
ATOM 862 N N . VAL A 1 103 ? 49.709 -3.914 -30.013 1.00 44.44 103 VAL A N 1
ATOM 863 C CA . VAL A 1 103 ? 50.744 -4.926 -29.808 1.00 44.44 103 VAL A CA 1
ATOM 864 C C . VAL A 1 103 ? 52.050 -4.374 -30.380 1.00 44.44 103 VAL A C 1
ATOM 866 O O . VAL A 1 103 ? 52.075 -3.847 -31.492 1.00 44.44 103 VAL A O 1
ATOM 869 N N . GLU A 1 104 ? 53.103 -4.426 -29.566 1.00 48.00 104 GLU A N 1
ATOM 870 C CA . GLU A 1 104 ? 54.484 -4.193 -29.976 1.00 48.00 104 GLU A CA 1
ATOM 871 C C . GLU A 1 104 ? 54.876 -5.179 -31.076 1.00 48.00 104 GLU A C 1
ATOM 873 O O . GLU A 1 104 ? 54.763 -6.381 -30.872 1.00 48.00 104 GLU A O 1
ATOM 878 N N . ASP A 1 105 ? 55.445 -4.675 -32.167 1.00 39.34 105 ASP A N 1
ATOM 879 C CA . ASP A 1 105 ? 56.413 -5.441 -32.946 1.00 39.34 105 ASP A CA 1
ATOM 880 C C . ASP A 1 105 ? 57.728 -4.660 -32.929 1.00 39.34 105 ASP A C 1
ATOM 882 O O . ASP A 1 105 ? 57.936 -3.697 -33.671 1.00 39.34 105 ASP A O 1
ATOM 886 N N . GLY A 1 106 ? 58.612 -5.060 -32.018 1.00 43.22 106 GLY A N 1
ATOM 887 C CA . GLY A 1 106 ? 60.039 -4.875 -32.209 1.00 43.22 106 GLY A CA 1
ATOM 888 C C . GLY A 1 106 ? 60.564 -6.020 -33.067 1.00 43.22 106 GLY A C 1
ATOM 889 O O . GLY A 1 106 ? 60.354 -7.169 -32.706 1.00 43.22 106 GLY A O 1
ATOM 890 N N . GLU A 1 107 ? 61.231 -5.703 -34.178 1.00 40.50 107 GLU A N 1
ATOM 891 C CA . GLU A 1 107 ? 62.455 -6.365 -34.667 1.00 40.50 107 GLU A CA 1
ATOM 892 C C . GLU A 1 107 ? 62.809 -5.884 -36.088 1.00 40.50 107 GLU A C 1
ATOM 894 O O . GLU A 1 107 ? 62.201 -6.312 -37.070 1.00 40.50 107 GLU A O 1
ATOM 899 N N . LYS A 1 108 ? 63.826 -5.018 -36.198 1.00 38.91 108 LYS A N 1
ATOM 900 C CA . LYS A 1 108 ? 65.142 -5.274 -36.834 1.00 38.91 108 LYS A CA 1
ATOM 901 C C . LYS A 1 108 ? 65.880 -3.983 -37.168 1.00 38.91 108 LYS A C 1
ATOM 903 O O . LYS A 1 108 ? 65.287 -3.105 -37.828 1.00 38.91 108 LYS A O 1
#

pLDDT: mean 70.27, std 17.88, range [37.41, 93.44]

Sequence (108 aa):
MAIDRNLIEEESFLRRFYQIVLGWDYYHLRKELDKNSDSKIQGQYEKKLGLKKVKDTYKNVDEYIATFEPLLFEEVKAQIVQSKEADDKVKPKFVQGIEEIKVEDGEK

Secondary structure (DSSP, 8-state):
----HHHHHHHHHHHHHHHHHTT--HHHHHHHHHHHTSHHHHHHHHHHTTPPPPPS--SSHHHHHHHHHHHHHHHHHHHHHHHHHHHTTS------------------

Foldseek 3Di:
DPDDPVVVVVVVVVVVVCVVVVPDDLVVLLVVVVVCVPPVVVVVVCVVLVADDDDPDDPDPVRVCVRVVSVVVVVVSVCSNVVVVVVVVVPPPPPPDPDDPPDDDDDD